Protein AF-A0A7S1CJJ5-F1 (afdb_monomer_lite)

Structure (mmCIF, N/CA/C/O backbone):
data_AF-A0A7S1CJJ5-F1
#
_entry.id   AF-A0A7S1CJJ5-F1
#
loop_
_atom_site.group_PDB
_atom_site.id
_atom_site.type_symbol
_atom_site.label_atom_id
_atom_site.label_alt_id
_atom_site.label_comp_id
_atom_site.label_asym_id
_atom_site.label_entity_id
_atom_site.label_seq_id
_atom_site.pdbx_PDB_ins_code
_atom_site.Cartn_x
_atom_site.Cartn_y
_atom_site.Cartn_z
_atom_site.occupancy
_atom_site.B_iso_or_equiv
_atom_site.auth_seq_id
_atom_site.auth_comp_id
_atom_site.auth_asym_id
_atom_site.auth_atom_id
_atom_site.pdbx_PDB_model_num
ATOM 1 N N . LYS A 1 1 ? 27.526 -22.177 -45.192 1.00 38.59 1 LYS A N 1
ATOM 2 C CA . LYS A 1 1 ? 28.840 -21.565 -44.889 1.00 38.59 1 LYS A CA 1
ATOM 3 C C . LYS A 1 1 ? 28.602 -20.588 -43.770 1.00 38.59 1 LYS A C 1
ATOM 5 O O . LYS A 1 1 ? 28.055 -19.515 -43.983 1.00 38.59 1 LYS A O 1
ATOM 10 N N . ASP A 1 2 ? 28.876 -21.085 -42.584 1.00 41.25 2 ASP A N 1
ATOM 11 C CA . ASP A 1 2 ? 28.474 -20.526 -41.313 1.00 41.25 2 ASP A CA 1
ATOM 12 C C . ASP A 1 2 ? 29.276 -19.254 -41.061 1.00 41.25 2 ASP A C 1
ATOM 14 O O . ASP A 1 2 ? 30.505 -19.286 -40.977 1.00 41.25 2 ASP A O 1
ATOM 18 N N . HIS A 1 3 ? 28.590 -18.116 -40.975 1.00 47.34 3 HIS A N 1
ATOM 19 C CA . HIS A 1 3 ? 29.202 -16.905 -40.448 1.00 47.34 3 HIS A CA 1
ATOM 20 C C . HIS A 1 3 ? 29.277 -17.061 -38.934 1.00 47.34 3 HIS A C 1
ATOM 22 O O . HIS A 1 3 ? 28.366 -16.715 -38.185 1.00 47.34 3 HIS A O 1
ATOM 28 N N . ALA A 1 4 ? 30.380 -17.701 -38.553 1.00 42.03 4 ALA A N 1
ATOM 29 C CA . ALA A 1 4 ? 30.878 -17.901 -37.215 1.00 42.03 4 ALA A CA 1
ATOM 30 C C . ALA A 1 4 ? 30.690 -16.656 -36.343 1.00 42.03 4 ALA A C 1
ATOM 32 O O . ALA A 1 4 ? 30.932 -15.523 -36.768 1.00 42.03 4 ALA A O 1
ATOM 33 N N . GLY A 1 5 ? 30.285 -16.910 -35.099 1.00 40.16 5 GLY A N 1
ATOM 34 C CA . GLY A 1 5 ? 30.230 -15.918 -34.044 1.00 40.16 5 GLY A CA 1
ATOM 35 C C . GLY A 1 5 ? 31.538 -15.145 -33.959 1.00 40.16 5 GLY A C 1
ATOM 36 O O . GLY A 1 5 ? 32.618 -15.720 -33.827 1.00 40.16 5 GLY A O 1
ATOM 37 N N . VAL A 1 6 ? 31.422 -13.823 -34.018 1.00 46.34 6 VAL A N 1
ATOM 38 C CA . VAL A 1 6 ? 32.504 -12.935 -33.615 1.00 46.34 6 VAL A CA 1
ATOM 39 C C . VAL A 1 6 ? 32.736 -13.208 -32.128 1.00 46.34 6 VAL A C 1
ATOM 41 O O . VAL A 1 6 ? 31.809 -13.008 -31.335 1.00 46.34 6 VAL A O 1
ATOM 44 N N . PRO A 1 7 ? 33.919 -13.694 -31.715 1.00 39.72 7 PRO A N 1
ATOM 45 C CA . PRO A 1 7 ? 34.209 -13.816 -30.303 1.00 39.72 7 PRO A CA 1
ATOM 46 C C . PRO A 1 7 ? 34.165 -12.401 -29.743 1.00 39.72 7 PRO A C 1
ATOM 48 O O . PRO A 1 7 ? 34.877 -11.511 -30.212 1.00 39.72 7 PRO A O 1
ATOM 51 N N . VAL A 1 8 ? 33.304 -12.177 -28.755 1.00 54.03 8 VAL A N 1
ATOM 52 C CA . VAL A 1 8 ? 33.355 -10.969 -27.936 1.00 54.03 8 VAL A CA 1
ATOM 53 C C . VAL A 1 8 ? 34.646 -11.081 -27.130 1.00 54.03 8 VAL A C 1
ATOM 55 O O . VAL A 1 8 ? 34.656 -11.547 -25.994 1.00 54.03 8 VAL A O 1
ATOM 58 N N . VAL A 1 9 ? 35.771 -10.752 -27.766 1.00 54.72 9 VAL A N 1
ATOM 59 C CA . VAL A 1 9 ? 37.053 -10.578 -27.099 1.00 54.72 9 VAL A CA 1
ATOM 60 C C . VAL A 1 9 ? 36.792 -9.494 -26.067 1.00 54.72 9 VAL A C 1
ATOM 62 O O . VAL A 1 9 ? 36.457 -8.363 -26.415 1.00 54.72 9 VAL A O 1
ATOM 65 N N . TRP A 1 10 ? 36.862 -9.850 -24.787 1.00 46.53 10 TRP A N 1
ATOM 66 C CA . TRP A 1 10 ? 36.876 -8.879 -23.706 1.00 46.53 10 TRP A CA 1
ATOM 67 C C . TRP A 1 10 ? 38.106 -7.998 -23.941 1.00 46.53 10 TRP A C 1
ATOM 69 O O . TRP A 1 10 ? 39.224 -8.405 -23.633 1.00 46.53 10 TRP A O 1
ATOM 79 N N . LEU A 1 11 ? 37.919 -6.843 -24.592 1.00 56.62 11 LEU A N 1
ATOM 80 C CA . LEU A 1 11 ? 38.983 -5.869 -24.820 1.00 56.62 11 LEU A CA 1
ATOM 81 C C . LEU A 1 11 ? 39.395 -5.306 -23.463 1.00 56.62 11 LEU A C 1
ATOM 83 O O . LEU A 1 11 ? 38.826 -4.335 -22.959 1.00 56.62 11 LEU A O 1
ATOM 87 N N . ASP A 1 12 ? 40.369 -5.971 -22.862 1.00 56.03 12 ASP A N 1
ATOM 88 C CA . ASP A 1 12 ? 41.049 -5.506 -21.674 1.00 56.03 12 ASP A CA 1
ATOM 89 C C . ASP A 1 12 ? 41.899 -4.292 -22.086 1.00 56.03 12 ASP A C 1
ATOM 91 O O . ASP A 1 12 ? 42.791 -4.436 -22.930 1.00 56.03 12 ASP A O 1
ATOM 95 N N . PRO A 1 13 ? 41.628 -3.075 -21.576 1.00 59.03 13 PRO A N 1
ATOM 96 C CA . PRO A 1 13 ? 42.327 -1.860 -22.003 1.00 59.03 13 PRO A CA 1
ATOM 97 C C . PRO A 1 13 ? 43.849 -1.953 -21.827 1.00 59.03 13 PRO A C 1
ATOM 99 O O . PRO A 1 13 ? 44.577 -1.258 -22.527 1.00 59.03 13 PRO A O 1
ATOM 102 N N . ALA A 1 14 ? 44.324 -2.829 -20.934 1.00 62.16 14 ALA A N 1
ATOM 103 C CA . ALA A 1 14 ? 45.742 -3.087 -20.697 1.00 62.16 14 ALA A CA 1
ATOM 104 C C . ALA A 1 14 ? 46.447 -3.828 -21.853 1.00 62.16 14 ALA A C 1
ATOM 106 O O . ALA A 1 14 ? 47.674 -3.830 -21.915 1.00 62.16 14 ALA A O 1
ATOM 107 N N . LYS A 1 15 ? 45.696 -4.457 -22.769 1.00 65.44 15 LYS A N 1
ATOM 108 C CA . LYS A 1 15 ? 46.232 -5.189 -23.932 1.00 65.44 15 LYS A CA 1
ATOM 109 C C . LYS A 1 15 ? 46.024 -4.466 -25.266 1.00 65.44 15 LYS A C 1
ATOM 111 O O . LYS A 1 15 ? 46.400 -5.013 -26.301 1.00 65.44 15 LYS A O 1
ATOM 116 N N . ALA A 1 16 ? 45.448 -3.262 -25.261 1.00 64.12 16 ALA A N 1
ATOM 117 C CA . ALA A 1 16 ? 45.275 -2.470 -26.474 1.00 64.12 16 ALA A CA 1
ATOM 118 C C . ALA A 1 16 ? 46.649 -2.031 -27.004 1.00 64.12 16 ALA A C 1
ATOM 120 O O . ALA A 1 16 ? 47.376 -1.303 -26.328 1.00 64.12 16 ALA A O 1
ATOM 121 N N . LYS A 1 17 ? 47.016 -2.487 -28.205 1.00 71.69 17 LYS A N 1
ATOM 122 C CA . LYS A 1 17 ? 48.302 -2.135 -28.836 1.00 71.69 17 LYS A CA 1
ATOM 123 C C . LYS A 1 17 ? 48.178 -0.946 -29.777 1.00 71.69 17 LYS A C 1
ATOM 125 O O . LYS A 1 17 ? 49.179 -0.312 -30.094 1.00 71.69 17 LYS A O 1
ATOM 130 N N . THR A 1 18 ? 46.963 -0.638 -30.222 1.00 76.81 18 THR A N 1
ATOM 131 C CA . THR A 1 18 ? 46.701 0.443 -31.172 1.00 76.81 18 THR A CA 1
ATOM 132 C C . THR A 1 18 ? 45.721 1.469 -30.610 1.00 76.81 18 THR A C 1
ATOM 134 O O . THR A 1 18 ? 44.820 1.162 -29.827 1.00 76.81 18 THR A O 1
ATOM 137 N N . MET A 1 19 ? 45.890 2.723 -31.033 1.00 73.38 19 MET A N 1
ATOM 138 C CA . MET A 1 19 ? 45.052 3.845 -30.598 1.00 73.38 19 MET A CA 1
ATOM 139 C C . MET A 1 19 ? 43.564 3.636 -30.948 1.00 73.38 19 MET A C 1
ATOM 141 O O . MET A 1 19 ? 42.683 4.074 -30.210 1.00 73.38 19 MET A O 1
ATOM 145 N N . GLU A 1 20 ? 43.270 2.940 -32.049 1.00 77.88 20 GLU A N 1
ATOM 146 C CA . GLU A 1 20 ? 41.900 2.646 -32.488 1.00 77.88 20 GLU A CA 1
ATOM 147 C C . GLU A 1 20 ? 41.207 1.608 -31.588 1.00 77.88 20 GLU A C 1
ATOM 149 O O . GLU A 1 20 ? 40.045 1.792 -31.219 1.00 77.88 20 GLU A O 1
ATOM 154 N N . GLU A 1 21 ? 41.930 0.584 -31.120 1.00 71.56 21 GLU A N 1
ATOM 155 C CA . GLU A 1 21 ? 41.426 -0.376 -30.124 1.00 71.56 21 GLU A CA 1
ATOM 156 C C . GLU A 1 21 ? 41.138 0.303 -28.777 1.00 71.56 21 GLU A C 1
ATOM 158 O O . GLU A 1 21 ? 40.112 0.027 -28.149 1.00 71.56 21 GLU A O 1
ATOM 163 N N . TYR A 1 22 ? 41.990 1.246 -28.356 1.00 67.31 22 TYR A N 1
ATOM 164 C CA . TYR A 1 22 ? 41.773 2.025 -27.132 1.00 67.31 22 TYR A CA 1
ATOM 165 C C . TYR A 1 22 ? 40.518 2.910 -27.228 1.00 67.31 22 TYR A C 1
ATOM 167 O O . TYR A 1 22 ? 39.693 2.937 -26.306 1.00 67.31 22 TYR A O 1
ATOM 175 N N . LYS A 1 23 ? 40.317 3.588 -28.368 1.00 77.00 23 LYS A N 1
ATOM 176 C CA . LYS A 1 23 ? 39.110 4.390 -28.632 1.00 77.00 23 LYS A CA 1
ATOM 177 C C . LYS A 1 23 ? 37.847 3.528 -28.638 1.00 77.00 23 LYS A C 1
ATOM 179 O O . LYS A 1 23 ? 36.857 3.922 -28.019 1.00 77.00 23 LYS A O 1
ATOM 184 N N . LEU A 1 24 ? 37.870 2.355 -29.277 1.00 72.81 24 LEU A N 1
ATOM 185 C CA . LEU A 1 24 ? 36.747 1.406 -29.294 1.00 72.81 24 LEU A CA 1
ATOM 186 C C . LEU A 1 24 ? 36.419 0.870 -27.892 1.00 72.81 24 LEU A C 1
ATOM 188 O O . LEU A 1 24 ? 35.250 0.881 -27.493 1.00 72.81 24 LEU A O 1
ATOM 192 N N . ALA A 1 25 ? 37.432 0.487 -27.109 1.00 68.75 25 ALA A N 1
ATOM 193 C CA . ALA A 1 25 ? 37.255 0.030 -25.730 1.00 68.75 25 ALA A CA 1
ATOM 194 C C . ALA A 1 25 ? 36.659 1.126 -24.826 1.00 68.75 25 ALA A C 1
ATOM 196 O O . ALA A 1 25 ? 35.772 0.852 -24.008 1.00 68.75 25 ALA A O 1
ATOM 197 N N . MET A 1 26 ? 37.082 2.386 -24.997 1.00 69.12 26 MET A N 1
ATOM 198 C CA . MET A 1 26 ? 36.462 3.517 -24.297 1.00 69.12 26 MET A CA 1
ATOM 199 C C . MET A 1 26 ? 35.021 3.767 -24.753 1.00 69.12 26 MET A C 1
ATOM 201 O O . MET A 1 26 ? 34.147 3.977 -23.907 1.00 69.12 26 MET A O 1
ATOM 205 N N . ARG A 1 27 ? 34.736 3.694 -26.059 1.00 74.06 27 ARG A N 1
ATOM 206 C CA . ARG A 1 27 ? 33.379 3.887 -26.605 1.00 74.06 27 ARG A CA 1
ATOM 207 C C . ARG A 1 27 ? 32.401 2.842 -26.060 1.00 74.06 27 ARG A C 1
ATOM 209 O O . ARG A 1 27 ? 31.302 3.201 -25.644 1.00 74.06 27 ARG A O 1
ATOM 216 N N . TYR A 1 28 ? 32.826 1.582 -25.956 1.00 68.31 28 TYR A N 1
ATOM 217 C CA . TYR A 1 28 ? 32.035 0.501 -25.357 1.00 68.31 28 TYR A CA 1
ATOM 218 C C . TYR A 1 28 ? 31.788 0.702 -23.850 1.00 68.31 28 TYR A C 1
ATOM 220 O O . TYR A 1 28 ? 30.663 0.531 -23.371 1.00 68.31 28 TYR A O 1
ATOM 228 N N . ARG A 1 29 ? 32.809 1.129 -23.090 1.00 67.19 29 ARG A N 1
ATOM 229 C CA . ARG A 1 29 ? 32.676 1.422 -21.650 1.00 67.19 29 ARG A CA 1
ATOM 230 C C . ARG A 1 29 ? 31.705 2.577 -21.390 1.00 67.19 29 ARG A C 1
ATOM 232 O O . ARG A 1 29 ? 30.906 2.500 -20.459 1.00 67.19 29 ARG A O 1
ATOM 239 N N . ASN A 1 30 ? 31.738 3.609 -22.233 1.00 65.88 30 ASN A N 1
ATOM 240 C CA . ASN A 1 30 ? 30.819 4.745 -22.153 1.00 65.88 30 ASN A CA 1
ATOM 241 C C . ASN A 1 30 ? 29.379 4.366 -22.530 1.00 65.88 30 ASN A C 1
ATOM 243 O O . ASN A 1 30 ? 28.451 4.892 -21.923 1.00 65.88 30 ASN A O 1
ATOM 247 N N . LEU A 1 31 ? 29.179 3.401 -23.434 1.00 73.69 31 LEU A N 1
ATOM 248 C CA . LEU A 1 31 ? 27.847 2.888 -23.778 1.00 73.69 31 LEU A CA 1
ATOM 249 C C . LEU A 1 31 ? 27.228 2.031 -22.654 1.00 73.69 31 LEU A C 1
ATOM 251 O O . LEU A 1 31 ? 26.017 2.054 -22.446 1.00 73.69 31 LEU A O 1
ATOM 255 N N . LYS A 1 32 ? 28.052 1.306 -21.882 1.00 67.12 32 LYS A N 1
ATOM 256 C CA . LYS A 1 32 ? 27.594 0.488 -20.741 1.00 67.12 32 LYS A CA 1
ATOM 257 C C . LYS A 1 32 ? 27.180 1.296 -19.508 1.00 67.12 32 LYS A C 1
ATOM 259 O O . LYS A 1 32 ? 26.340 0.820 -18.750 1.00 67.12 32 LYS A O 1
ATOM 264 N N . ARG A 1 33 ? 27.732 2.495 -19.291 1.00 66.81 33 ARG A N 1
ATOM 265 C CA . ARG A 1 33 ? 27.415 3.342 -18.121 1.00 66.81 33 ARG A CA 1
ATOM 266 C C . ARG A 1 33 ? 25.923 3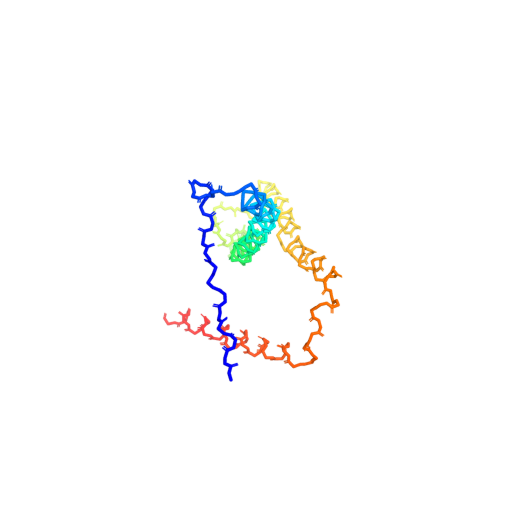.709 -17.991 1.00 66.81 33 ARG A C 1
ATOM 268 O O . ARG A 1 33 ? 25.381 3.470 -16.914 1.00 66.81 33 ARG A O 1
ATOM 275 N N . PRO A 1 34 ? 25.231 4.217 -19.033 1.00 63.53 34 PRO A N 1
ATOM 276 C CA . PRO A 1 34 ? 23.798 4.517 -18.941 1.00 63.53 34 PRO A CA 1
ATOM 277 C C . PRO A 1 34 ? 22.933 3.250 -18.893 1.00 63.53 34 PRO A C 1
ATOM 279 O O . PRO A 1 34 ? 21.880 3.237 -18.263 1.00 63.53 34 PRO A O 1
ATOM 282 N N . LEU A 1 35 ? 23.381 2.155 -19.518 1.00 68.94 35 LEU A N 1
ATOM 283 C CA . LEU A 1 35 ? 22.674 0.875 -19.463 1.00 68.94 35 LEU A CA 1
ATOM 284 C C . LEU A 1 35 ? 22.709 0.260 -18.061 1.00 68.94 35 LEU A C 1
ATOM 286 O O . LEU A 1 35 ? 21.683 -0.235 -17.603 1.00 68.94 35 LEU A O 1
ATOM 290 N N . LEU A 1 36 ? 23.846 0.322 -17.358 1.00 71.25 36 LEU A N 1
ATOM 291 C CA . LEU A 1 36 ? 23.943 -0.173 -15.983 1.00 71.25 36 LEU A CA 1
ATOM 292 C C . LEU A 1 36 ? 23.109 0.661 -14.999 1.00 71.25 36 LEU A C 1
ATOM 294 O O . LEU A 1 36 ? 22.482 0.071 -14.121 1.00 71.25 36 LEU A O 1
ATOM 298 N N . SER A 1 37 ? 23.051 1.992 -15.150 1.00 72.25 37 SER A N 1
ATOM 299 C CA . SER A 1 37 ? 22.223 2.843 -14.274 1.00 72.25 37 SER A CA 1
ATOM 300 C C . SER A 1 37 ? 20.722 2.643 -14.508 1.00 72.25 37 SER A C 1
ATOM 302 O O . SER A 1 37 ? 19.938 2.618 -13.562 1.00 72.25 37 SER A O 1
ATOM 304 N N . LEU A 1 38 ? 20.308 2.424 -15.759 1.00 73.31 38 LEU A N 1
ATOM 305 C CA . LEU A 1 38 ? 18.929 2.058 -16.085 1.00 73.31 38 LEU A CA 1
ATOM 306 C C . LEU A 1 38 ? 18.590 0.633 -15.626 1.00 73.31 38 LEU A C 1
ATOM 308 O O . LEU A 1 38 ? 17.454 0.370 -15.231 1.00 73.31 38 LEU A O 1
ATOM 312 N N . TYR A 1 39 ? 19.550 -0.294 -15.669 1.00 73.81 39 TYR A N 1
ATOM 313 C CA . TYR A 1 39 ? 19.354 -1.674 -15.224 1.00 73.81 39 TYR A CA 1
ATOM 314 C C . TYR A 1 39 ? 19.174 -1.768 -13.703 1.00 73.81 39 TYR A C 1
ATOM 316 O O . TYR A 1 39 ? 18.250 -2.446 -13.251 1.00 73.81 39 TYR A O 1
ATOM 324 N N . SER A 1 40 ? 19.976 -1.039 -12.916 1.00 80.56 40 SER A N 1
ATOM 325 C CA . SER A 1 40 ? 19.819 -0.990 -11.457 1.00 80.56 40 SER A CA 1
ATOM 326 C C . SER A 1 40 ? 18.507 -0.325 -11.039 1.00 80.56 40 SER A C 1
ATOM 328 O O . SER A 1 40 ? 17.835 -0.845 -10.155 1.00 80.56 40 SER A O 1
ATOM 330 N N . ALA A 1 41 ? 18.080 0.747 -11.716 1.00 79.06 41 ALA A N 1
ATOM 331 C CA . ALA A 1 41 ? 16.798 1.402 -11.444 1.00 79.06 41 ALA A CA 1
ATOM 332 C C . ALA A 1 41 ? 15.592 0.498 -11.759 1.00 79.06 41 ALA A C 1
ATOM 334 O O . ALA A 1 41 ? 14.648 0.423 -10.975 1.00 79.06 41 ALA A O 1
ATOM 335 N N . LYS A 1 42 ? 15.630 -0.242 -12.878 1.00 80.00 42 LYS A N 1
ATOM 336 C CA . LYS A 1 42 ? 14.576 -1.209 -13.236 1.00 80.00 42 LYS A CA 1
ATOM 337 C C . LYS A 1 42 ? 14.514 -2.376 -12.256 1.00 80.00 42 LYS A C 1
ATOM 339 O O . LYS A 1 42 ? 13.421 -2.808 -11.898 1.00 80.00 42 LYS A O 1
ATOM 344 N N . LEU A 1 43 ? 15.669 -2.891 -11.835 1.00 86.31 43 LEU A N 1
ATOM 345 C CA . LEU A 1 43 ? 15.733 -3.965 -10.850 1.00 86.31 43 LEU A CA 1
ATOM 346 C C . LEU A 1 43 ? 15.248 -3.480 -9.480 1.00 86.31 43 LEU A C 1
ATOM 348 O O . LEU A 1 43 ? 14.410 -4.139 -8.879 1.00 86.31 43 LEU A O 1
ATOM 352 N N . ALA A 1 44 ? 15.686 -2.298 -9.042 1.00 85.12 44 ALA A N 1
ATOM 353 C CA . ALA A 1 44 ? 15.231 -1.677 -7.802 1.00 85.12 44 ALA A CA 1
ATOM 354 C C . ALA A 1 44 ? 13.712 -1.471 -7.803 1.00 85.12 44 ALA A C 1
ATOM 356 O O . ALA A 1 44 ? 13.048 -1.885 -6.863 1.00 85.12 44 ALA A O 1
ATOM 357 N N . ALA A 1 45 ? 13.138 -0.926 -8.880 1.00 82.31 45 ALA A N 1
ATOM 358 C CA . ALA A 1 45 ? 11.692 -0.744 -8.989 1.00 82.31 45 ALA A CA 1
ATOM 359 C C . ALA A 1 45 ? 10.924 -2.076 -8.910 1.00 82.31 45 ALA A C 1
ATOM 361 O O . ALA A 1 45 ? 9.919 -2.161 -8.208 1.00 82.31 45 ALA A O 1
ATOM 362 N N . ARG A 1 46 ? 11.410 -3.129 -9.583 1.00 82.12 46 ARG A N 1
ATOM 363 C CA . ARG A 1 46 ? 10.813 -4.475 -9.514 1.00 82.12 46 ARG A CA 1
ATOM 364 C C . ARG A 1 46 ? 10.869 -5.052 -8.104 1.00 82.12 46 ARG A C 1
ATOM 366 O O . ARG A 1 46 ? 9.857 -5.545 -7.620 1.00 82.12 46 ARG A O 1
ATOM 373 N N . THR A 1 47 ? 12.023 -4.964 -7.448 1.00 85.62 47 THR A N 1
ATOM 374 C CA . THR A 1 47 ? 12.197 -5.450 -6.077 1.00 85.62 47 THR A CA 1
ATOM 375 C C . THR A 1 47 ? 11.327 -4.665 -5.101 1.00 85.62 47 THR A C 1
ATOM 377 O O . THR A 1 47 ? 10.639 -5.274 -4.289 1.00 85.62 47 THR A O 1
ATOM 380 N N . CYS A 1 48 ? 11.284 -3.335 -5.214 1.00 83.12 48 CYS A N 1
ATOM 381 C CA . CYS A 1 48 ? 10.422 -2.496 -4.387 1.00 83.12 48 CYS A CA 1
ATOM 382 C C . CYS A 1 48 ? 8.952 -2.881 -4.554 1.00 83.12 48 CYS A C 1
ATOM 384 O O . CYS A 1 48 ? 8.288 -3.115 -3.554 1.00 83.12 48 CYS A O 1
ATOM 386 N N . LEU A 1 49 ? 8.456 -3.014 -5.790 1.00 83.06 49 LEU A N 1
ATOM 387 C CA . LEU A 1 49 ? 7.077 -3.439 -6.052 1.00 83.06 49 LEU A CA 1
ATOM 388 C C . LEU A 1 49 ? 6.783 -4.829 -5.485 1.00 83.06 49 LEU A C 1
ATOM 390 O O . LEU A 1 49 ? 5.735 -5.022 -4.879 1.00 83.06 49 LEU A O 1
ATOM 394 N N . PHE A 1 50 ? 7.703 -5.780 -5.647 1.00 85.88 50 PHE A N 1
ATOM 395 C CA . PHE A 1 50 ? 7.548 -7.126 -5.101 1.00 85.88 50 PHE A CA 1
ATOM 396 C C . PHE A 1 50 ? 7.423 -7.105 -3.575 1.00 85.88 50 PHE A C 1
ATOM 398 O O . PHE A 1 50 ? 6.468 -7.653 -3.034 1.00 85.88 50 PHE A O 1
ATOM 405 N N . VAL A 1 51 ? 8.337 -6.417 -2.885 1.00 88.00 51 VAL A N 1
ATOM 406 C CA . VAL A 1 51 ? 8.292 -6.274 -1.422 1.00 88.00 51 VAL A CA 1
ATOM 407 C C . VAL A 1 51 ? 6.992 -5.596 -0.986 1.00 88.00 51 VAL A C 1
ATOM 409 O O . VAL A 1 51 ? 6.335 -6.070 -0.063 1.00 88.00 51 VAL A O 1
ATOM 412 N N . LEU A 1 52 ? 6.580 -4.534 -1.682 1.00 84.38 52 LEU A N 1
ATOM 413 C CA . LEU A 1 52 ? 5.358 -3.792 -1.370 1.00 84.38 52 LEU A CA 1
ATOM 414 C C . LEU A 1 52 ? 4.112 -4.678 -1.518 1.00 84.38 52 LEU A C 1
ATOM 416 O O . LEU A 1 52 ? 3.262 -4.667 -0.636 1.00 84.38 52 LEU A O 1
ATOM 420 N N . LEU A 1 53 ? 4.035 -5.492 -2.575 1.00 84.62 53 LEU A N 1
ATOM 421 C CA . LEU A 1 53 ? 2.926 -6.423 -2.813 1.00 84.62 53 LEU A CA 1
ATOM 422 C C . LEU A 1 53 ? 2.889 -7.585 -1.813 1.00 84.62 53 LEU A C 1
ATOM 424 O O . LEU A 1 53 ? 1.805 -8.007 -1.421 1.00 84.62 53 LEU A O 1
ATOM 428 N N . VAL A 1 54 ? 4.048 -8.095 -1.388 1.00 88.75 54 VAL A N 1
ATOM 429 C CA . VAL A 1 54 ? 4.130 -9.173 -0.386 1.00 88.75 54 VAL A CA 1
ATOM 430 C C . VAL A 1 54 ? 3.710 -8.676 0.999 1.00 88.75 54 VAL A C 1
ATOM 432 O O . VAL A 1 54 ? 3.007 -9.379 1.720 1.00 88.75 54 VAL A O 1
ATOM 435 N N . VAL A 1 55 ? 4.109 -7.458 1.370 1.00 89.12 55 VAL A N 1
ATOM 436 C CA . VAL A 1 55 ? 3.790 -6.860 2.678 1.00 89.12 55 VAL A CA 1
ATOM 437 C C . VAL A 1 55 ? 2.350 -6.326 2.731 1.00 89.12 55 VAL A C 1
ATOM 439 O O . VAL A 1 55 ? 1.728 -6.322 3.795 1.00 89.12 55 VAL A O 1
ATOM 442 N N . TYR A 1 56 ? 1.789 -5.926 1.586 1.00 86.56 56 TYR A N 1
ATOM 443 C CA . TYR A 1 56 ? 0.449 -5.346 1.457 1.00 86.56 56 TYR A CA 1
ATOM 444 C C . TYR A 1 56 ? -0.681 -6.110 2.176 1.00 86.56 56 TYR A C 1
ATOM 446 O O . TYR A 1 56 ? -1.372 -5.474 2.976 1.00 86.56 56 TYR A O 1
ATOM 454 N N . PRO A 1 57 ? -0.908 -7.425 1.952 1.00 88.75 57 PRO A N 1
ATOM 455 C CA . PRO A 1 57 ? -2.026 -8.130 2.582 1.00 88.75 57 PRO A CA 1
ATOM 456 C C . PRO A 1 57 ? -1.906 -8.165 4.108 1.00 88.75 57 PRO A C 1
ATOM 458 O O . PRO A 1 57 ? -2.910 -7.999 4.796 1.00 88.75 57 PRO A O 1
ATOM 461 N N . GLY A 1 58 ? -0.686 -8.311 4.637 1.00 90.56 58 GLY A N 1
ATOM 462 C CA . GLY A 1 58 ? -0.440 -8.299 6.079 1.00 90.56 58 GLY A CA 1
ATOM 463 C C . GLY A 1 58 ? 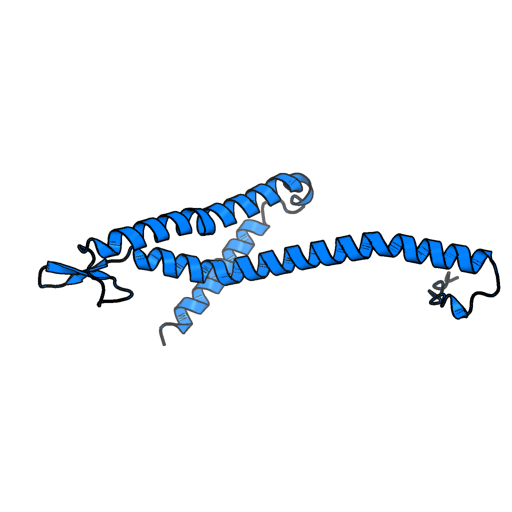-0.760 -6.942 6.697 1.00 90.56 58 GLY A C 1
ATOM 464 O O . GLY A 1 58 ? -1.496 -6.871 7.677 1.00 90.56 58 GLY A O 1
ATOM 465 N N . VAL A 1 59 ? -0.281 -5.857 6.083 1.00 90.12 59 VAL A N 1
ATOM 466 C CA . VAL A 1 59 ? -0.544 -4.495 6.573 1.00 90.12 59 VAL A CA 1
ATOM 467 C C . VAL A 1 59 ? -2.023 -4.126 6.453 1.00 90.12 59 VAL A C 1
ATOM 469 O O . VAL A 1 59 ? -2.586 -3.513 7.354 1.00 90.12 59 VAL A O 1
ATOM 472 N N . CYS A 1 60 ? -2.697 -4.519 5.372 1.00 89.56 60 CYS A N 1
ATOM 473 C CA . CYS A 1 60 ? -4.130 -4.264 5.242 1.00 89.56 60 CYS A CA 1
ATOM 474 C C . CYS A 1 60 ? -4.937 -5.031 6.297 1.00 89.56 60 CYS A C 1
ATOM 476 O O . CYS A 1 60 ? -5.856 -4.462 6.881 1.00 89.56 60 CYS A O 1
ATOM 478 N N . ALA A 1 61 ? -4.584 -6.289 6.578 1.00 91.19 61 ALA A N 1
ATOM 479 C CA . ALA A 1 61 ? -5.251 -7.078 7.609 1.00 91.19 61 ALA A CA 1
ATOM 480 C C . ALA A 1 61 ? -5.093 -6.449 9.001 1.00 91.19 61 ALA A C 1
ATOM 482 O O . ALA A 1 61 ? -6.087 -6.306 9.711 1.00 91.19 61 ALA A O 1
ATOM 483 N N . THR A 1 62 ? -3.884 -6.010 9.369 1.00 90.88 62 THR A N 1
ATOM 484 C CA . THR A 1 62 ? -3.652 -5.369 10.674 1.00 90.88 62 THR A CA 1
ATOM 485 C C . THR A 1 62 ? -4.407 -4.051 10.806 1.00 90.88 62 THR A C 1
ATOM 487 O O . THR A 1 62 ? -5.005 -3.792 11.847 1.00 90.88 62 THR A O 1
ATOM 490 N N . ILE A 1 63 ? -4.458 -3.238 9.747 1.00 90.56 63 ILE A N 1
ATOM 491 C CA . ILE A 1 63 ? -5.251 -2.003 9.747 1.00 90.56 63 ILE A CA 1
ATOM 492 C C . ILE A 1 63 ? -6.740 -2.322 9.928 1.00 90.56 63 ILE A C 1
ATOM 494 O O . ILE A 1 63 ? -7.394 -1.707 10.764 1.00 90.56 63 ILE A O 1
ATOM 498 N N . LEU A 1 64 ? -7.286 -3.297 9.197 1.00 89.31 64 LEU A N 1
ATOM 499 C CA . LEU A 1 64 ? -8.706 -3.653 9.304 1.00 89.31 64 LEU A CA 1
ATOM 500 C C . LEU A 1 64 ? -9.073 -4.204 10.688 1.00 89.31 64 LEU A C 1
ATOM 502 O O . LEU A 1 64 ? -10.144 -3.890 11.203 1.00 89.31 64 LEU A O 1
ATOM 506 N N . GLN A 1 65 ? -8.164 -4.940 11.328 1.00 90.56 65 GLN A N 1
ATOM 507 C CA . GLN A 1 65 ? -8.343 -5.438 12.694 1.00 90.56 65 GLN A CA 1
ATOM 508 C C . GLN A 1 65 ? -8.500 -4.315 13.729 1.00 90.56 65 GLN A C 1
ATOM 510 O O . GLN A 1 65 ? -9.188 -4.514 14.725 1.00 90.56 65 GLN A O 1
ATOM 515 N N . THR A 1 66 ? -7.946 -3.116 13.496 1.00 88.12 66 THR A N 1
ATOM 516 C CA . THR A 1 66 ? -8.125 -1.976 14.423 1.00 88.12 66 THR A CA 1
ATOM 517 C C . THR A 1 66 ? -9.568 -1.463 14.489 1.00 88.12 66 THR A C 1
ATOM 519 O O . THR A 1 66 ? -9.949 -0.800 15.462 1.00 88.12 66 THR A O 1
ATOM 522 N N . PHE A 1 67 ? -10.395 -1.794 13.493 1.00 88.62 67 PHE A N 1
ATOM 523 C CA . PHE A 1 67 ? -11.811 -1.428 13.447 1.00 88.62 67 PHE A CA 1
ATOM 524 C C . PHE A 1 67 ? -12.736 -2.509 14.024 1.00 88.62 67 PHE A C 1
ATOM 526 O O . PHE A 1 67 ? -13.894 -2.205 14.310 1.00 88.62 67 PHE A O 1
ATOM 533 N N . ASP A 1 68 ? -12.241 -3.731 14.238 1.00 92.06 68 ASP A N 1
ATOM 534 C CA . ASP A 1 68 ? -13.057 -4.871 14.660 1.00 92.06 68 ASP A CA 1
ATOM 535 C C . ASP A 1 68 ? -13.247 -4.916 16.186 1.00 92.06 68 ASP A C 1
ATOM 537 O O . ASP A 1 68 ? -12.300 -5.126 16.950 1.00 92.06 68 ASP A O 1
ATOM 541 N N . CYS A 1 69 ? -14.486 -4.702 16.634 1.00 91.88 69 CYS A N 1
ATOM 542 C CA . CYS A 1 69 ? -14.870 -4.736 18.045 1.00 91.88 69 CYS A CA 1
ATOM 543 C C . CYS A 1 69 ? -15.819 -5.888 18.317 1.00 91.88 69 CYS A C 1
ATOM 545 O O . CYS A 1 69 ? -16.838 -6.033 17.640 1.00 91.88 69 CYS A O 1
ATOM 547 N N . GLU A 1 70 ? -15.550 -6.603 19.398 1.00 93.12 70 GLU A N 1
ATOM 548 C CA . GLU A 1 70 ? -16.427 -7.638 19.915 1.00 93.12 70 GLU A CA 1
ATOM 549 C C . GLU A 1 70 ? -17.230 -7.112 21.109 1.00 93.12 70 GLU A C 1
ATOM 551 O O . GLU A 1 70 ? -16.743 -6.310 21.911 1.00 93.12 70 GLU A O 1
ATOM 556 N N . THR A 1 71 ? -18.491 -7.537 21.188 1.00 93.81 71 THR A N 1
ATOM 557 C CA . THR A 1 71 ? -19.441 -7.122 22.227 1.00 93.81 71 THR A CA 1
ATOM 558 C C . THR A 1 71 ? -19.609 -8.282 23.199 1.00 93.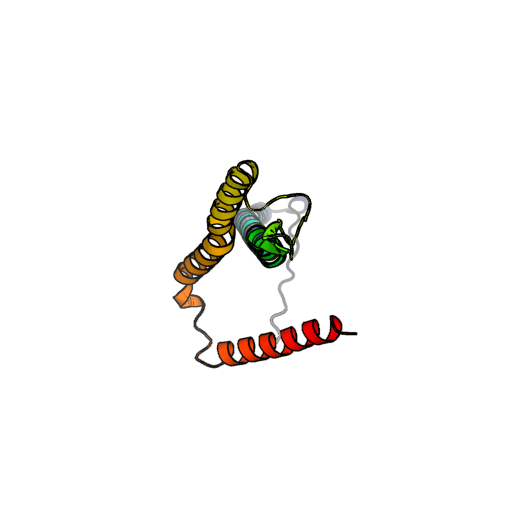81 71 THR A C 1
ATOM 560 O O . THR A 1 71 ? -19.962 -9.381 22.771 1.00 93.81 71 THR A O 1
ATOM 563 N N . PHE A 1 72 ? -19.378 -8.048 24.487 1.00 91.94 72 PHE A N 1
ATOM 564 C CA . PHE A 1 72 ? -19.525 -9.067 25.526 1.00 91.94 72 PHE A CA 1
ATOM 565 C C . PHE A 1 72 ? -20.926 -9.044 26.145 1.00 91.94 72 PHE A C 1
ATOM 567 O O . PHE A 1 72 ? -21.672 -8.074 26.001 1.00 91.94 72 PHE A O 1
ATOM 574 N N . ALA A 1 73 ? -21.281 -10.118 26.858 1.00 91.44 73 ALA A N 1
ATOM 575 C CA . ALA A 1 73 ? -22.576 -10.255 27.532 1.00 91.44 73 ALA A CA 1
ATOM 576 C C . ALA A 1 73 ? -22.848 -9.127 28.547 1.00 91.44 73 ALA A C 1
ATOM 578 O O . ALA A 1 73 ? -23.999 -8.744 28.741 1.00 91.44 73 ALA A O 1
ATOM 579 N N . ASP A 1 74 ? -21.791 -8.546 29.120 1.00 88.31 74 ASP A N 1
ATOM 580 C CA . ASP A 1 74 ? -21.863 -7.435 30.076 1.00 88.31 74 ASP A CA 1
ATOM 581 C C . ASP A 1 74 ? -22.094 -6.064 29.402 1.00 88.31 74 ASP A C 1
ATOM 583 O O . ASP A 1 74 ? -22.107 -5.030 30.067 1.00 88.31 74 ASP A O 1
ATOM 587 N N . GLY A 1 75 ? -22.248 -6.028 28.072 1.00 87.56 75 GLY A N 1
ATOM 588 C CA . GLY A 1 75 ? -22.439 -4.805 27.282 1.00 87.56 75 GLY A CA 1
ATOM 589 C C . GLY A 1 75 ? -21.148 -4.042 26.967 1.00 87.56 75 GLY A C 1
ATOM 590 O O . GLY A 1 75 ? -21.181 -3.063 26.222 1.00 87.56 75 GLY A O 1
ATOM 591 N N . SER A 1 76 ? -20.007 -4.491 27.489 1.00 90.19 76 SER A N 1
ATOM 592 C CA . SER A 1 76 ? -18.691 -3.921 27.204 1.00 90.19 76 SER A CA 1
ATOM 593 C C . SER A 1 76 ? -18.197 -4.297 25.802 1.00 90.19 76 SER A C 1
ATOM 595 O O . SER A 1 76 ? -18.480 -5.381 25.280 1.00 90.19 76 SER A O 1
ATOM 597 N N . ARG A 1 77 ? -17.462 -3.375 25.168 1.00 91.31 77 ARG A N 1
ATOM 598 C CA . ARG A 1 77 ? -16.915 -3.540 23.815 1.00 91.31 77 ARG A CA 1
ATOM 599 C C . ARG A 1 77 ? -15.400 -3.446 23.845 1.00 91.31 77 ARG A C 1
ATOM 601 O O . ARG A 1 77 ? -14.858 -2.423 24.269 1.00 91.31 77 ARG A O 1
ATOM 608 N N . TYR A 1 78 ? -14.725 -4.467 23.335 1.00 91.81 78 TYR A N 1
ATOM 609 C CA . TYR A 1 78 ? -13.262 -4.508 23.273 1.00 91.81 78 TYR A CA 1
ATOM 610 C C . TYR A 1 78 ? -12.775 -4.874 21.878 1.00 91.81 78 TYR A C 1
ATOM 612 O O . TYR A 1 78 ? -13.510 -5.454 21.074 1.00 91.81 78 TYR A O 1
ATOM 620 N N . LEU A 1 79 ? -11.537 -4.493 21.581 1.00 91.56 79 LEU A N 1
ATOM 621 C CA . LEU A 1 79 ? -10.916 -4.783 20.299 1.00 91.56 79 LEU A CA 1
ATOM 622 C C . LEU A 1 79 ? -10.619 -6.283 20.190 1.00 91.56 79 LEU A C 1
ATOM 624 O O . LEU A 1 79 ? -9.981 -6.856 21.069 1.00 91.56 79 LEU A O 1
ATOM 628 N N . ARG A 1 80 ? -11.031 -6.923 19.092 1.00 91.38 80 ARG A N 1
ATOM 629 C CA . ARG A 1 80 ? -10.859 -8.377 18.923 1.00 91.38 80 ARG A CA 1
ATOM 630 C C . ARG A 1 80 ? -9.389 -8.805 18.848 1.00 91.38 80 ARG A C 1
ATOM 632 O O . ARG A 1 80 ? -9.031 -9.900 19.264 1.00 91.38 80 ARG A O 1
ATOM 639 N N . ALA A 1 81 ? -8.540 -7.940 18.297 1.00 89.38 81 ALA A N 1
ATOM 640 C CA . ALA A 1 81 ? -7.103 -8.181 18.205 1.00 89.38 81 ALA A CA 1
ATOM 641 C C . ALA A 1 81 ? -6.376 -8.011 19.551 1.00 89.38 81 ALA A C 1
ATOM 643 O O . ALA A 1 81 ? -5.317 -8.604 19.739 1.00 89.38 81 ALA A O 1
ATOM 644 N N . ASP A 1 82 ? -6.932 -7.209 20.467 1.00 88.19 82 ASP A N 1
ATOM 645 C CA . ASP A 1 82 ? -6.363 -6.956 21.790 1.00 88.19 82 ASP A CA 1
ATOM 646 C C . ASP A 1 82 ? -7.460 -6.544 22.787 1.00 88.19 82 ASP A C 1
ATOM 648 O O . ASP A 1 82 ? -7.892 -5.388 22.841 1.00 88.19 82 ASP A O 1
ATOM 652 N N . TYR A 1 83 ? -7.890 -7.498 23.616 1.00 89.62 83 TYR A N 1
ATOM 653 C CA . TYR A 1 83 ? -8.950 -7.290 24.605 1.00 89.62 83 TYR A CA 1
ATOM 654 C C . TYR A 1 83 ? -8.551 -6.367 25.770 1.00 89.62 83 TYR A C 1
ATOM 656 O O . TYR A 1 83 ? -9.393 -6.064 26.615 1.00 89.62 83 TYR A O 1
ATOM 664 N N . SER A 1 84 ? -7.303 -5.890 25.835 1.00 88.44 84 SER A N 1
ATOM 665 C CA . SER A 1 84 ? -6.911 -4.860 26.805 1.00 88.44 84 SER A CA 1
ATOM 666 C C . SER A 1 84 ? -7.412 -3.460 26.422 1.00 88.44 84 SER A C 1
ATOM 668 O O . SER A 1 84 ? -7.517 -2.586 27.285 1.00 88.44 84 SER A O 1
ATOM 670 N N . VAL A 1 85 ? -7.777 -3.246 25.152 1.00 87.44 85 VAL A N 1
ATOM 671 C CA . VAL A 1 85 ? -8.215 -1.945 24.629 1.00 87.44 85 VAL A CA 1
ATOM 672 C C . VAL A 1 85 ? -9.738 -1.895 24.521 1.00 87.44 85 VAL A C 1
ATOM 674 O O . VAL A 1 85 ? -10.350 -2.618 23.729 1.00 87.44 85 VAL A O 1
ATOM 677 N N . SER A 1 86 ? -10.372 -1.000 25.284 1.00 89.50 86 SER A N 1
ATOM 678 C CA . SER A 1 86 ? -11.820 -0.781 25.200 1.00 89.50 86 SER A CA 1
ATOM 679 C C . SER A 1 86 ? -12.192 0.089 23.997 1.00 89.50 86 SER A C 1
ATOM 681 O O . SER A 1 86 ? -11.563 1.113 23.708 1.00 89.50 86 SER A O 1
ATOM 683 N N . CYS A 1 87 ? -13.246 -0.315 23.287 1.00 88.94 87 CYS A N 1
ATOM 684 C CA . CYS A 1 87 ? -13.696 0.344 22.064 1.00 88.94 87 CYS A CA 1
ATOM 685 C C . CYS A 1 87 ? -14.311 1.730 22.304 1.00 88.94 87 CYS A C 1
ATOM 687 O O . CYS A 1 87 ? -14.313 2.532 21.370 1.00 88.94 87 CYS A O 1
ATOM 689 N N . ASP A 1 88 ? -14.771 1.999 23.528 1.00 87.38 88 ASP A N 1
ATOM 690 C CA . ASP A 1 88 ? -15.414 3.250 23.948 1.00 87.38 88 ASP A CA 1
ATOM 691 C C . ASP A 1 88 ? -14.435 4.241 24.619 1.00 87.38 88 ASP A C 1
ATOM 693 O O . ASP A 1 88 ? -14.829 5.339 25.014 1.00 87.38 88 ASP A O 1
ATOM 697 N N . SER A 1 89 ? -13.152 3.880 24.755 1.00 85.75 89 SER A N 1
ATOM 698 C CA . SER A 1 89 ? -12.132 4.771 25.325 1.00 85.75 89 SER A CA 1
ATOM 699 C C . SER A 1 89 ? -11.738 5.907 24.375 1.00 85.75 89 SER A C 1
ATOM 701 O O . SER A 1 89 ? -11.626 5.734 23.159 1.00 85.75 89 SER A O 1
ATOM 703 N N . ALA A 1 90 ? -11.436 7.078 24.944 1.00 83.00 90 ALA A N 1
ATOM 704 C CA . ALA A 1 90 ? -10.918 8.221 24.189 1.00 83.00 90 ALA A CA 1
ATOM 705 C C . ALA A 1 90 ? -9.505 7.969 23.622 1.00 83.00 90 ALA A C 1
ATOM 707 O O . ALA A 1 90 ? -9.166 8.487 22.557 1.00 83.00 90 ALA A O 1
ATOM 708 N N . GLU A 1 91 ? -8.697 7.133 24.282 1.00 82.44 91 GLU A N 1
ATOM 709 C CA . GLU A 1 91 ? -7.342 6.765 23.839 1.00 82.44 91 GLU A CA 1
ATOM 710 C C . GLU A 1 91 ? -7.349 6.031 22.492 1.00 82.44 91 GLU A C 1
ATOM 712 O O . GLU A 1 91 ? -6.443 6.215 21.675 1.00 82.44 91 GLU A O 1
ATOM 717 N N . ARG A 1 92 ? -8.419 5.284 22.190 1.00 84.50 92 ARG A N 1
ATOM 718 C CA . ARG A 1 92 ? -8.601 4.634 20.887 1.00 84.50 92 ARG A CA 1
ATOM 719 C C . ARG A 1 92 ? -8.797 5.625 19.738 1.00 84.50 92 ARG A C 1
ATOM 721 O O . ARG A 1 92 ? -8.486 5.290 18.596 1.00 84.50 92 ARG A O 1
ATOM 728 N N . GLY A 1 93 ? -9.260 6.845 20.009 1.00 86.44 93 GLY A N 1
ATOM 729 C CA . GLY A 1 93 ? -9.505 7.858 18.979 1.00 86.44 93 GLY A CA 1
ATOM 730 C C . GLY A 1 93 ? -8.253 8.208 18.167 1.00 86.44 93 GLY A C 1
ATOM 731 O O . GLY A 1 93 ? -8.318 8.302 16.940 1.00 86.44 93 GLY A O 1
ATOM 732 N N . ALA A 1 94 ? -7.097 8.320 18.830 1.00 87.56 94 ALA A N 1
ATOM 733 C CA . ALA A 1 94 ? -5.819 8.581 18.165 1.00 87.56 94 ALA A CA 1
ATOM 734 C C . ALA A 1 94 ? -5.391 7.410 17.261 1.00 87.56 94 ALA A C 1
ATOM 736 O O . ALA A 1 94 ? -4.965 7.620 16.123 1.00 87.56 94 ALA A O 1
ATOM 737 N N . TRP A 1 95 ? -5.576 6.175 17.734 1.00 86.88 95 TRP A N 1
ATOM 738 C CA . TRP A 1 95 ? -5.300 4.962 16.962 1.00 86.88 95 TRP A CA 1
ATOM 739 C C . TRP A 1 95 ? -6.224 4.819 15.754 1.00 86.88 95 TRP A C 1
ATOM 741 O O . TRP A 1 95 ? -5.767 4.445 14.676 1.00 86.88 95 TRP A O 1
ATOM 751 N N . LEU A 1 96 ? -7.499 5.186 15.898 1.00 89.94 96 LEU A N 1
ATOM 752 C CA . LEU A 1 96 ? -8.459 5.181 14.798 1.00 89.94 96 LEU A CA 1
ATOM 753 C C . LEU A 1 96 ? -8.071 6.185 13.705 1.00 89.94 96 LEU A C 1
ATOM 755 O O . LEU A 1 96 ? -8.129 5.863 12.520 1.00 89.94 96 LEU A O 1
ATOM 759 N N . ALA A 1 97 ? -7.654 7.394 14.092 1.00 91.38 97 ALA A N 1
ATOM 760 C CA . ALA A 1 97 ? -7.195 8.410 13.147 1.00 91.38 97 ALA A CA 1
ATOM 761 C C . ALA A 1 97 ? -5.944 7.945 12.383 1.00 91.38 97 ALA A C 1
ATOM 763 O O . ALA A 1 97 ? -5.869 8.091 11.160 1.00 91.38 97 ALA A O 1
ATOM 764 N N . TYR A 1 98 ? -4.992 7.325 13.088 1.00 90.69 98 TYR A N 1
ATOM 765 C CA . TYR A 1 98 ? -3.819 6.713 12.469 1.00 90.69 98 TYR A CA 1
ATOM 766 C C . TYR A 1 98 ? -4.203 5.582 11.503 1.00 90.69 98 TYR A C 1
ATOM 768 O O . TYR A 1 98 ? -3.720 5.553 10.370 1.00 90.69 98 TYR A O 1
ATOM 776 N N . ALA A 1 99 ? -5.114 4.692 11.906 1.00 90.81 99 ALA A N 1
ATOM 777 C CA . ALA A 1 99 ? -5.594 3.602 11.064 1.00 90.81 99 ALA A CA 1
ATOM 778 C C . ALA A 1 99 ? -6.236 4.129 9.772 1.00 90.81 99 ALA A C 1
ATOM 780 O O . ALA A 1 99 ? -5.875 3.680 8.686 1.00 90.81 99 ALA A O 1
ATOM 781 N N . TRP A 1 100 ? -7.102 5.143 9.858 1.00 92.31 100 TRP A N 1
ATOM 782 C CA . TRP A 1 100 ? -7.692 5.798 8.684 1.00 92.31 100 TRP A CA 1
ATOM 783 C C . TRP A 1 100 ? -6.646 6.423 7.755 1.00 92.31 100 TRP A C 1
ATOM 785 O O . TRP A 1 100 ? -6.745 6.282 6.533 1.00 92.31 100 TRP A O 1
ATOM 795 N N . ALA A 1 101 ? -5.612 7.061 8.308 1.00 92.00 101 ALA A N 1
ATOM 796 C CA . ALA A 1 101 ? -4.505 7.574 7.506 1.00 92.00 101 ALA A CA 1
ATOM 797 C C . ALA A 1 101 ? -3.758 6.437 6.784 1.00 92.00 101 ALA A C 1
ATOM 799 O O . ALA A 1 101 ? -3.443 6.552 5.599 1.00 92.00 101 ALA A O 1
ATOM 800 N N . MET A 1 102 ? -3.531 5.305 7.454 1.00 89.69 102 MET A N 1
ATOM 801 C CA . MET A 1 102 ? -2.881 4.137 6.853 1.00 89.69 102 MET A CA 1
ATOM 802 C C . MET A 1 102 ? -3.745 3.454 5.782 1.00 89.69 102 MET A C 1
ATOM 804 O O . MET A 1 102 ? -3.194 2.989 4.783 1.00 89.69 102 MET A O 1
ATOM 808 N N . VAL A 1 103 ? -5.079 3.457 5.918 1.00 88.56 103 VAL A N 1
ATOM 809 C CA . VAL A 1 103 ? -6.014 3.012 4.861 1.00 88.56 103 VAL A CA 1
ATOM 810 C C . VAL A 1 103 ? -5.838 3.844 3.584 1.00 88.56 103 VAL A C 1
ATOM 812 O O . VAL A 1 103 ? -5.866 3.309 2.472 1.00 88.56 103 VAL A O 1
ATOM 815 N N . ALA A 1 104 ? -5.616 5.151 3.718 1.00 87.62 104 ALA A N 1
ATOM 816 C CA . ALA A 1 104 ? -5.363 6.005 2.563 1.00 87.62 104 ALA A CA 1
ATOM 817 C C . ALA A 1 104 ? -3.984 5.743 1.931 1.00 87.62 104 ALA A C 1
ATOM 819 O O . ALA A 1 104 ? -3.834 5.776 0.712 1.00 87.62 104 ALA A O 1
ATOM 820 N N . VAL A 1 105 ? -2.967 5.440 2.736 1.00 86.12 105 VAL A N 1
ATOM 821 C CA . VAL A 1 105 ? -1.605 5.219 2.228 1.00 86.12 105 VAL A CA 1
ATOM 822 C C . VAL A 1 105 ? -1.450 3.847 1.568 1.00 86.12 105 VAL A C 1
ATOM 824 O O . VAL A 1 105 ? -0.911 3.762 0.466 1.00 86.12 105 VAL A O 1
ATOM 827 N N . TYR A 1 106 ? -1.922 2.774 2.206 1.00 84.69 106 TYR A N 1
ATOM 828 C CA . TYR A 1 106 ? -1.694 1.409 1.727 1.00 84.69 106 TYR A CA 1
ATOM 829 C C . TYR A 1 106 ? -2.753 0.971 0.700 1.00 84.69 106 TYR A C 1
ATOM 831 O O . TYR A 1 106 ? -2.403 0.888 -0.482 1.00 84.69 106 TYR A O 1
ATOM 839 N N . PRO A 1 107 ? -4.031 0.726 1.072 1.00 78.75 107 PRO A N 1
ATOM 840 C CA . PRO A 1 107 ? -5.082 0.353 0.130 1.00 78.75 107 PRO A CA 1
ATOM 841 C C . PRO A 1 107 ? -5.200 1.284 -1.075 1.00 78.75 107 PRO A C 1
ATOM 843 O O . PRO A 1 107 ? -5.150 0.807 -2.208 1.00 78.75 107 PRO A O 1
ATOM 846 N N . LEU A 1 108 ? -5.314 2.600 -0.857 1.00 83.06 108 LEU A N 1
ATOM 847 C CA . LEU A 1 108 ? -5.490 3.542 -1.968 1.00 83.06 108 LEU A CA 1
ATOM 848 C C . LEU A 1 108 ? -4.172 3.833 -2.684 1.00 83.06 108 LEU A C 1
ATOM 850 O O . LEU A 1 108 ? -4.135 3.804 -3.911 1.00 83.06 108 LEU A O 1
ATOM 854 N N . GLY A 1 109 ? -3.079 4.066 -1.955 1.00 80.38 109 GLY A N 1
ATOM 855 C CA . GLY A 1 109 ? -1.788 4.375 -2.572 1.00 80.38 109 GLY A CA 1
ATOM 856 C C . GLY A 1 109 ? -1.274 3.255 -3.478 1.00 80.38 109 GLY A C 1
ATOM 857 O O . GLY A 1 109 ? -0.824 3.533 -4.588 1.00 80.38 109 GLY A O 1
ATOM 858 N N . CYS A 1 110 ? -1.403 1.988 -3.074 1.00 77.25 110 CYS A N 1
ATOM 859 C CA . CYS A 1 110 ? -0.983 0.860 -3.908 1.00 77.25 110 CYS A CA 1
ATOM 860 C C . CYS A 1 110 ? -1.826 0.755 -5.193 1.00 77.25 110 CYS A C 1
ATOM 862 O O . CYS A 1 110 ? -1.272 0.659 -6.290 1.00 77.25 110 CYS A O 1
ATOM 864 N N . VAL A 1 111 ? -3.155 0.869 -5.078 1.00 81.00 111 VAL A N 1
ATOM 865 C CA . VAL A 1 111 ? -4.072 0.845 -6.230 1.00 81.00 111 VAL A CA 1
ATOM 866 C C . VAL A 1 111 ? -3.795 2.016 -7.176 1.00 81.00 111 VAL A C 1
ATOM 868 O O . VAL A 1 111 ? -3.693 1.814 -8.384 1.00 81.00 111 VAL A O 1
ATOM 871 N N . LEU A 1 112 ? -3.588 3.227 -6.652 1.00 82.62 112 LEU A N 1
ATOM 872 C CA . LEU A 1 112 ? -3.282 4.416 -7.453 1.00 82.62 112 LEU A CA 1
ATOM 873 C C . LEU A 1 112 ? -1.911 4.340 -8.130 1.00 82.62 112 LEU A C 1
ATOM 875 O O . LEU A 1 112 ? -1.780 4.771 -9.274 1.00 82.62 112 LEU A O 1
ATOM 879 N N . LEU A 1 113 ? -0.896 3.779 -7.469 1.00 77.00 113 LEU A N 1
ATOM 880 C CA . LEU A 1 113 ? 0.426 3.577 -8.066 1.00 77.00 113 LEU A CA 1
ATOM 881 C C . LEU A 1 113 ? 0.371 2.572 -9.218 1.00 77.00 113 LEU A C 1
ATOM 883 O O . LEU A 1 113 ? 0.939 2.831 -10.280 1.00 77.00 113 LEU A O 1
ATOM 887 N N . VAL A 1 114 ? -0.336 1.453 -9.034 1.00 74.19 114 VAL A N 1
ATOM 888 C CA . VAL A 1 114 ? -0.500 0.432 -10.079 1.00 74.19 114 VAL A CA 1
ATOM 889 C C . VAL A 1 114 ? -1.345 0.964 -11.232 1.00 74.19 114 VAL A C 1
ATOM 891 O O . VAL A 1 114 ? -0.952 0.801 -12.384 1.00 74.19 114 VAL A O 1
ATOM 894 N N . LEU A 1 115 ? -2.452 1.657 -10.952 1.00 80.69 115 LEU A N 1
ATOM 895 C CA . LEU A 1 115 ? -3.256 2.308 -11.986 1.00 80.69 115 LEU A CA 1
ATOM 896 C C . LEU A 1 115 ? -2.437 3.375 -12.717 1.00 80.69 115 LEU A C 1
ATOM 898 O O . LEU A 1 115 ? -2.336 3.331 -13.933 1.00 80.69 115 LEU A O 1
ATOM 902 N N . GLY A 1 116 ? -1.756 4.274 -12.012 1.00 82.81 116 GLY A N 1
ATOM 903 C CA . GLY A 1 116 ? -0.916 5.295 -12.639 1.00 82.81 116 GLY A CA 1
ATOM 904 C C . GLY A 1 116 ? 0.208 4.709 -13.502 1.00 82.81 116 GLY A C 1
ATOM 905 O O . GLY A 1 116 ? 0.503 5.236 -14.575 1.00 82.81 116 GLY A O 1
ATOM 906 N N . ALA A 1 117 ? 0.825 3.604 -13.074 1.00 73.56 117 ALA A N 1
ATOM 907 C CA . ALA A 1 117 ? 1.814 2.883 -13.874 1.00 73.56 117 ALA A CA 1
ATOM 908 C C . ALA A 1 117 ? 1.184 2.198 -15.100 1.00 73.56 117 ALA A C 1
ATOM 910 O O . ALA A 1 117 ? 1.748 2.266 -16.193 1.00 73.56 117 ALA A O 1
ATOM 911 N N . LEU A 1 118 ? 0.005 1.590 -14.937 1.00 74.88 118 LEU A N 1
ATOM 912 C CA . LEU A 1 118 ? -0.747 0.944 -16.012 1.00 74.88 118 LEU A CA 1
ATOM 913 C C . LEU A 1 118 ? -1.185 1.956 -17.074 1.00 74.88 118 LEU A C 1
ATOM 915 O O . LEU A 1 118 ? -1.029 1.699 -18.262 1.00 74.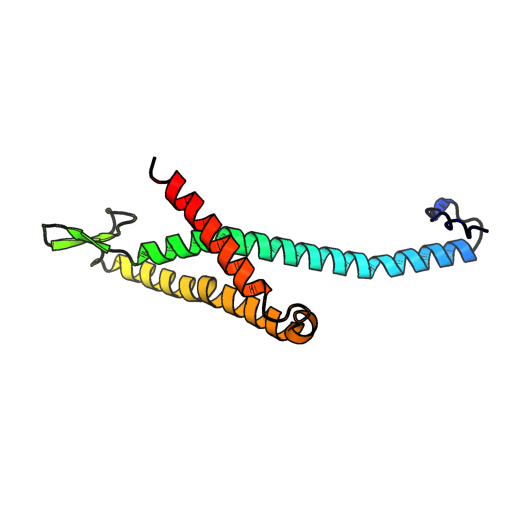88 118 LEU A O 1
ATOM 919 N N . TRP A 1 119 ? -1.667 3.128 -16.665 1.00 77.12 119 TRP A N 1
ATOM 920 C CA . TRP A 1 119 ? -2.156 4.165 -17.577 1.00 77.12 119 TRP A CA 1
ATOM 921 C C . TRP A 1 119 ? -1.028 4.760 -18.429 1.00 77.12 119 TRP A C 1
ATOM 923 O O . TRP A 1 119 ? -1.260 5.126 -19.576 1.00 77.12 119 TRP A O 1
ATOM 933 N N . ARG A 1 120 ? 0.213 4.788 -17.922 1.00 74.19 120 ARG A N 1
ATOM 934 C CA . ARG A 1 120 ? 1.394 5.210 -18.700 1.00 74.19 120 ARG A CA 1
ATOM 935 C C . ARG A 1 120 ? 1.858 4.186 -19.738 1.00 74.19 120 ARG A C 1
ATOM 937 O O . ARG A 1 120 ? 2.605 4.548 -20.642 1.00 74.19 120 ARG A O 1
ATOM 944 N N . HIS A 1 121 ? 1.455 2.923 -19.606 1.00 63.53 121 HIS A N 1
ATOM 945 C CA . HIS A 1 121 ? 1.920 1.822 -20.455 1.00 63.53 121 HIS A CA 1
ATOM 946 C C . HIS A 1 121 ? 0.780 1.006 -21.070 1.00 63.53 121 HIS A C 1
ATOM 948 O O . HIS A 1 121 ? 1.016 -0.098 -21.561 1.00 63.53 121 HIS A O 1
ATOM 954 N N . ILE A 1 122 ? -0.443 1.542 -21.080 1.00 66.25 122 ILE A N 1
ATOM 955 C CA . ILE A 1 122 ? -1.639 0.819 -21.528 1.00 66.25 122 ILE A CA 1
ATOM 956 C C . ILE A 1 122 ? -1.513 0.333 -22.982 1.00 66.25 122 ILE A C 1
ATOM 958 O O . ILE A 1 122 ? -1.991 -0.747 -23.313 1.00 66.25 122 ILE A O 1
ATOM 962 N N . GLU A 1 123 ? -0.773 1.067 -23.819 1.00 60.09 123 GLU A N 1
ATOM 963 C CA . GLU A 1 123 ? -0.490 0.710 -25.216 1.00 60.09 123 GLU A CA 1
ATOM 964 C C . GLU A 1 123 ? 0.451 -0.498 -25.362 1.00 60.09 123 GLU A C 1
ATOM 966 O O . GLU A 1 123 ? 0.338 -1.259 -26.317 1.00 60.09 123 GLU A O 1
ATOM 971 N N . VAL A 1 124 ? 1.356 -0.718 -24.404 1.00 61.84 124 VAL A N 1
ATOM 972 C CA . VAL A 1 124 ? 2.327 -1.831 -24.423 1.00 61.84 124 VAL A CA 1
ATOM 973 C C . VAL A 1 124 ? 1.761 -3.077 -23.727 1.00 61.84 124 VAL A C 1
ATOM 975 O O . VAL A 1 124 ? 2.173 -4.199 -24.015 1.00 61.84 124 VAL A O 1
ATOM 978 N N . VAL A 1 125 ? 0.794 -2.892 -22.822 1.00 62.72 125 VAL A N 1
ATOM 979 C CA . VAL A 1 125 ? 0.163 -3.958 -22.022 1.00 62.72 125 VAL A CA 1
ATOM 980 C C . VAL A 1 125 ? -0.999 -4.646 -22.757 1.00 62.72 125 VAL A C 1
ATOM 982 O O . VAL A 1 125 ? -1.563 -5.605 -22.235 1.00 62.72 125 VAL A O 1
ATOM 985 N N . ASN A 1 126 ? -1.318 -4.260 -23.998 1.00 54.44 126 ASN A N 1
ATOM 986 C CA . ASN A 1 126 ? -2.350 -4.935 -24.790 1.00 54.44 126 ASN A CA 1
ATOM 987 C C . ASN A 1 126 ? -1.825 -5.907 -25.877 1.00 54.44 126 ASN A C 1
ATOM 989 O O . ASN A 1 126 ? -2.065 -5.676 -27.061 1.00 54.44 126 ASN A O 1
ATOM 993 N N . PRO A 1 127 ? -1.168 -7.031 -25.519 1.00 61.53 127 PRO A N 1
ATOM 994 C CA . PRO A 1 127 ? -1.071 -8.188 -26.407 1.00 61.53 127 PRO A CA 1
ATOM 995 C C . PRO A 1 127 ? -2.038 -9.334 -26.048 1.00 61.53 127 PRO A C 1
ATOM 997 O O . PRO A 1 127 ? -2.004 -10.370 -26.705 1.00 61.53 127 PRO A O 1
ATOM 1000 N N . LEU A 1 128 ? -2.903 -9.200 -25.031 1.00 52.38 128 LEU A N 1
ATOM 1001 C CA . LEU A 1 128 ? -3.814 -10.270 -24.595 1.00 52.38 128 LEU A CA 1
ATOM 1002 C C . LEU A 1 128 ? -5.265 -9.792 -24.525 1.00 52.38 128 LEU A C 1
ATOM 1004 O O . LEU A 1 128 ? -5.767 -9.366 -23.487 1.00 52.38 128 LEU A O 1
ATOM 1008 N N . GLY A 1 129 ? -5.953 -9.942 -25.654 1.00 50.81 129 GLY A N 1
ATOM 1009 C CA . GLY A 1 129 ? -7.404 -9.867 -25.721 1.00 50.81 129 GLY A CA 1
ATOM 1010 C C . GLY A 1 129 ? -8.067 -10.915 -24.820 1.00 50.81 129 GLY A C 1
ATOM 1011 O O . GLY A 1 129 ? -7.714 -12.089 -24.868 1.00 50.81 129 GLY A O 1
ATOM 1012 N N . HIS A 1 130 ? -9.032 -10.462 -24.014 1.00 56.66 130 HIS A N 1
ATOM 1013 C CA . HIS A 1 130 ? -10.177 -11.173 -23.411 1.00 56.66 130 HIS A CA 1
ATOM 1014 C C . HIS A 1 130 ? -9.997 -12.507 -22.632 1.00 56.66 130 HIS A C 1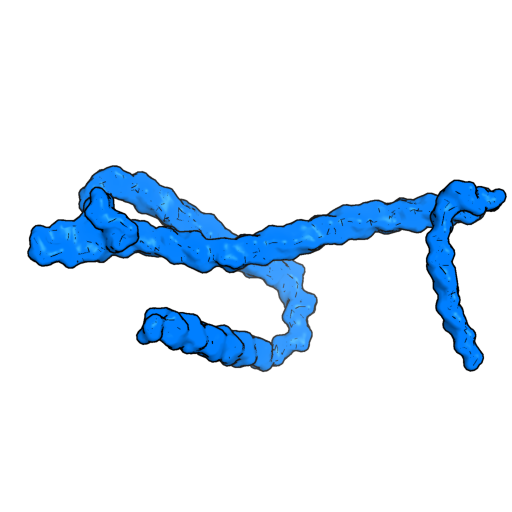
ATOM 1016 O O . HIS A 1 130 ? -10.907 -12.867 -21.886 1.00 56.66 130 HIS A O 1
ATOM 1022 N N . GLY A 1 131 ? -8.884 -13.243 -22.726 1.00 52.56 131 GLY A N 1
ATOM 1023 C CA . GLY A 1 131 ? -8.719 -14.581 -22.127 1.00 52.56 131 GLY A CA 1
ATOM 1024 C C . GLY A 1 131 ? -7.977 -14.619 -20.784 1.00 52.56 131 GLY A C 1
ATOM 1025 O O . GLY A 1 131 ? -8.362 -15.367 -19.888 1.00 52.56 131 GLY A O 1
ATOM 1026 N N . ALA A 1 132 ? -6.963 -13.768 -20.601 1.00 53.25 132 ALA A N 1
ATOM 1027 C CA . ALA A 1 132 ? -6.032 -13.850 -19.467 1.00 53.25 132 ALA A CA 1
ATOM 1028 C C . ALA A 1 132 ? -6.666 -13.518 -18.100 1.00 53.25 132 ALA A C 1
ATOM 1030 O O . ALA A 1 132 ? -6.296 -14.101 -17.085 1.00 53.25 132 ALA A O 1
ATOM 1031 N N . LEU A 1 133 ? -7.668 -12.634 -18.065 1.00 53.91 133 LEU A N 1
ATOM 1032 C CA . LEU A 1 133 ? -8.400 -12.273 -16.840 1.00 53.91 133 LEU A CA 1
ATOM 1033 C C . LEU A 1 133 ? -9.239 -13.441 -16.299 1.00 53.91 133 LEU A C 1
ATOM 1035 O O . LEU A 1 133 ? -9.337 -13.636 -15.089 1.00 53.91 133 LEU A O 1
ATOM 1039 N N . ARG A 1 134 ? -9.797 -14.265 -17.192 1.00 58.25 134 ARG A N 1
ATOM 1040 C CA . ARG A 1 134 ? -10.591 -15.444 -16.821 1.00 58.25 134 ARG A CA 1
ATOM 1041 C C . ARG A 1 134 ? -9.711 -16.567 -16.263 1.00 58.25 134 ARG A C 1
ATOM 1043 O O . ARG A 1 134 ? -10.154 -17.320 -15.398 1.00 58.25 134 ARG A O 1
ATOM 1050 N N . ASP A 1 135 ? -8.465 -16.651 -16.722 1.00 58.88 135 ASP A N 1
ATOM 1051 C CA . ASP A 1 135 ? -7.507 -17.666 -16.279 1.00 58.88 135 ASP A CA 1
ATOM 1052 C C . ASP A 1 135 ? -6.748 -17.238 -15.012 1.00 58.88 135 ASP A C 1
ATOM 1054 O O . ASP A 1 135 ? -6.539 -18.065 -14.126 1.00 58.88 135 ASP A O 1
ATOM 1058 N N . ALA A 1 136 ? -6.470 -15.940 -14.841 1.00 56.25 136 ALA A N 1
ATOM 1059 C CA . ALA A 1 136 ? -6.000 -15.378 -13.573 1.00 56.25 136 ALA A CA 1
ATOM 1060 C C . ALA A 1 136 ? -7.050 -15.533 -12.458 1.00 56.25 136 ALA A C 1
ATOM 1062 O O . ALA A 1 136 ? -6.715 -15.948 -11.352 1.00 56.25 136 ALA A O 1
ATOM 1063 N N . CYS A 1 137 ? -8.331 -15.287 -12.763 1.00 52.97 137 CYS A N 1
ATOM 1064 C CA . CYS A 1 137 ? -9.425 -15.505 -11.815 1.00 52.97 137 CYS A CA 1
ATOM 1065 C C . CYS A 1 137 ? -9.575 -16.997 -11.453 1.00 52.97 137 CYS A C 1
ATOM 1067 O O . CYS A 1 137 ? -9.776 -17.329 -10.288 1.00 52.97 137 CYS A O 1
ATOM 1069 N N . ARG A 1 138 ? -9.370 -17.921 -12.409 1.00 55.88 138 ARG A N 1
ATOM 1070 C CA . ARG A 1 138 ? -9.335 -19.372 -12.135 1.00 55.88 138 ARG A CA 1
ATOM 1071 C C . ARG A 1 138 ? -8.160 -19.795 -11.253 1.00 55.88 138 ARG A C 1
ATOM 1073 O O . ARG A 1 138 ? -8.361 -20.583 -10.334 1.00 55.88 138 ARG A O 1
ATOM 1080 N N . LEU A 1 139 ? -6.956 -19.285 -11.509 1.00 56.47 139 LEU A N 1
ATOM 1081 C CA . LEU A 1 139 ? -5.766 -19.612 -10.714 1.00 56.47 139 LEU A CA 1
ATOM 1082 C C . LEU A 1 139 ? -5.845 -19.031 -9.299 1.00 56.47 139 LEU A C 1
ATOM 1084 O O . LEU A 1 139 ? -5.486 -19.712 -8.342 1.00 56.47 139 LEU A O 1
AT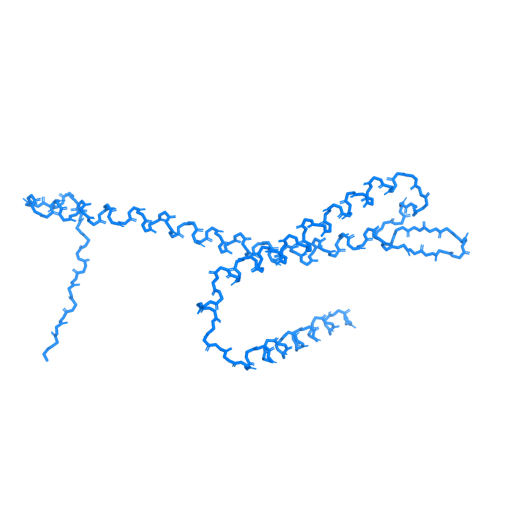OM 1088 N N . TRP A 1 140 ? -6.376 -17.817 -9.148 1.00 51.56 140 TRP A N 1
ATOM 1089 C CA . TRP A 1 140 ? -6.560 -17.192 -7.839 1.00 51.56 140 TRP A CA 1
ATOM 1090 C C . TRP A 1 140 ? -7.688 -17.861 -7.034 1.00 51.56 140 TRP A C 1
ATOM 1092 O O . TRP A 1 140 ? -7.507 -18.141 -5.852 1.00 51.56 140 TRP A O 1
ATOM 1102 N N . TRP A 1 141 ? -8.805 -18.232 -7.675 1.00 46.19 141 TRP A N 1
ATOM 1103 C CA . TRP A 1 141 ? -9.904 -18.966 -7.030 1.00 46.19 141 TRP A CA 1
ATOM 1104 C C . TRP A 1 141 ? -9.520 -20.403 -6.638 1.00 46.19 141 TRP A C 1
ATOM 1106 O O . TRP A 1 141 ? -9.918 -20.880 -5.576 1.00 46.19 141 TRP A O 1
ATOM 1116 N N . CYS A 1 142 ? -8.713 -21.100 -7.448 1.00 55.28 142 CYS A N 1
ATOM 1117 C CA . CYS A 1 142 ? -8.184 -22.417 -7.077 1.00 55.28 142 CYS A CA 1
ATOM 1118 C C . CYS A 1 142 ? -7.100 -22.329 -5.990 1.00 55.28 142 CYS A C 1
ATOM 1120 O O . CYS A 1 142 ? -7.093 -23.165 -5.091 1.00 55.28 142 CYS A O 1
ATOM 1122 N N . GLY A 1 143 ? -6.228 -21.313 -6.022 1.00 52.81 143 GLY A N 1
ATOM 1123 C CA . GLY A 1 143 ? -5.196 -21.104 -5.000 1.00 52.81 143 GLY A CA 1
ATOM 1124 C C . GLY A 1 143 ? -5.765 -20.715 -3.630 1.00 52.81 143 GLY A C 1
ATOM 1125 O O . GLY A 1 143 ? -5.353 -21.269 -2.614 1.00 52.81 143 GLY A O 1
ATOM 1126 N N . ALA A 1 144 ? -6.773 -19.836 -3.593 1.00 50.81 144 ALA A N 1
ATOM 1127 C CA . ALA A 1 144 ? -7.464 -19.463 -2.355 1.00 50.81 144 ALA A CA 1
ATOM 1128 C C . ALA A 1 144 ? -8.180 -20.658 -1.695 1.00 50.81 144 ALA A C 1
ATOM 1130 O O . ALA A 1 144 ? -8.285 -20.726 -0.472 1.00 50.81 144 ALA A O 1
ATOM 1131 N N . LYS A 1 145 ? -8.618 -21.640 -2.494 1.00 51.31 145 LYS A N 1
ATOM 1132 C CA . LYS A 1 145 ? -9.243 -22.871 -1.992 1.00 51.31 145 LYS A CA 1
ATOM 1133 C C . LYS A 1 145 ? -8.266 -23.783 -1.243 1.00 51.31 145 LYS A C 1
ATOM 1135 O O . LYS A 1 145 ? -8.710 -24.539 -0.386 1.00 51.31 145 LYS A O 1
ATOM 1140 N N . GLN A 1 146 ? -6.973 -23.712 -1.559 1.00 51.22 146 GLN A N 1
ATOM 1141 C CA . GLN A 1 146 ? -5.944 -24.517 -0.900 1.00 51.22 146 GLN A CA 1
ATOM 1142 C C . GLN A 1 146 ? -5.648 -23.975 0.507 1.00 51.22 146 GLN A C 1
ATOM 1144 O O . GLN A 1 146 ? -5.704 -24.720 1.475 1.00 51.22 146 GLN A O 1
ATOM 1149 N N . VAL A 1 147 ? -5.490 -22.652 0.638 1.00 51.97 147 VAL A N 1
ATOM 1150 C CA . VAL A 1 147 ? -5.204 -21.984 1.924 1.00 51.97 147 VAL A CA 1
ATOM 1151 C C . VAL A 1 147 ? -6.333 -22.155 2.948 1.00 51.97 147 VAL A C 1
ATOM 1153 O O . VAL A 1 147 ? -6.064 -22.310 4.132 1.00 51.97 147 VAL A O 1
ATOM 1156 N N . VAL A 1 148 ? -7.599 -22.164 2.514 1.00 54.88 148 VAL A N 1
ATOM 1157 C CA . VAL A 1 148 ? -8.738 -22.414 3.422 1.00 54.88 148 VAL A CA 1
ATOM 1158 C C . VAL A 1 148 ? -8.786 -23.871 3.887 1.00 54.88 148 VAL A C 1
ATOM 1160 O O . VAL A 1 148 ? -9.267 -24.142 4.983 1.00 54.88 148 VAL A O 1
ATOM 1163 N N . LYS A 1 149 ? -8.287 -24.812 3.077 1.00 44.78 149 LYS A N 1
ATOM 1164 C CA . LYS A 1 149 ? -8.275 -26.233 3.431 1.00 44.78 149 LYS A CA 1
ATOM 1165 C C . LYS A 1 149 ? -7.171 -26.563 4.439 1.00 44.78 149 LYS A C 1
ATOM 1167 O O . LYS A 1 149 ? -7.412 -27.361 5.329 1.00 44.78 149 LYS A O 1
ATOM 1172 N N . ASP A 1 150 ? -6.034 -25.876 4.355 1.00 46.38 150 ASP A N 1
ATOM 1173 C CA . ASP A 1 150 ? -4.900 -26.069 5.269 1.00 46.38 150 ASP A CA 1
ATOM 1174 C C . ASP A 1 150 ? -5.080 -25.357 6.632 1.00 46.38 150 ASP A C 1
ATOM 1176 O O . ASP A 1 150 ? -4.315 -25.595 7.559 1.00 46.38 150 ASP A O 1
ATOM 1180 N N . ALA A 1 151 ? -6.081 -24.478 6.769 1.00 45.12 151 ALA A N 1
ATOM 1181 C CA . ALA A 1 151 ? -6.405 -23.778 8.020 1.00 45.12 151 ALA A CA 1
ATOM 1182 C C . ALA A 1 151 ? -7.523 -24.458 8.839 1.00 45.12 151 ALA A C 1
ATOM 1184 O O . ALA A 1 151 ? -7.932 -23.924 9.871 1.00 45.12 151 ALA A O 1
ATOM 1185 N N . GLY A 1 152 ? -8.057 -25.581 8.348 1.00 45.00 152 GLY A N 1
ATOM 1186 C CA . GLY A 1 152 ? -9.186 -26.301 8.944 1.00 45.00 152 GLY A CA 1
ATOM 1187 C C . GLY A 1 152 ? -8.875 -27.712 9.452 1.00 45.00 152 GLY A C 1
ATOM 1188 O O . GLY A 1 152 ? -9.816 -28.371 9.889 1.00 45.00 152 GLY A O 1
ATOM 1189 N N . ASP A 1 153 ? -7.613 -28.152 9.394 1.00 40.12 153 ASP A N 1
ATOM 1190 C CA . ASP A 1 153 ? -7.121 -29.421 9.960 1.00 40.12 153 ASP A CA 1
ATOM 1191 C C . ASP A 1 153 ? -6.257 -29.172 11.211 1.00 40.12 153 ASP A C 1
ATOM 1193 O O . ASP A 1 153 ? -5.390 -28.265 11.169 1.00 40.12 153 ASP A O 1
#

Sequence (153 aa):
KDHAGVPVVWLDPAKAKTMEEYKLAMRYRNLKRPLLSLYSAKLAARTCLFVLLVVYPGVCATILQTFDCETFADGSRYLRADYSVSCDSAERGAWLAYAWAMVAVYPLGCVLLVLGALWRHIEVVNPLGHGALRDACRLWWCGAKQVVKDAGD

Secondary structure (DSSP, 8-state):
----PPP-----GGG--SHHHHHHHHHHHHHHHHHHHHHHHHHHHHHHHHHHHHHHHHHHHHHHHTT-EEE-TTS-EEETTEEEEETT-THHHHHHHHHHHHHIIIIIHHHHHHHHHHHHSTTTS-S--SSHHHHHHHHHHHHHHHHHHHT--

Organism: NCBI:txid1486930

Foldseek 3Di:
DDPDDDPPPPLDCVPDPDPVSNVVNVVVVVVVVVVVVVVVVVVVVVVVLVVLVVCQVVLVVVLVQLVDWDADPVRWIARPVDRVHGPPDPVSVVVNVVSVVSCCCRVVVSVCVVVVVCVVCVVVPPPDPDDVVVVVVVVVVVVVVVVVVVVPD

pLDDT: mean 73.32, std 16.02, range [38.59, 93.81]

Radius of gyration: 27.82 Å; chains: 1; bounding box: 71×38×75 Å